Protein AF-A0A9D4QXR7-F1 (afdb_monomer_lite)

Sequence (134 aa):
MQTPITNCSPYTADPTLRNIVNGIVAGSDVNVHAFKEVGNKIISGIIGNSAFAYKFKRKDRAVKPLGNRSAAKIAKDRAIDRALLSQRFLVVSKSGDLSLEEVLSYKLSPHPSSVFEAKTILHKADKPQIIQAI

pLDDT: mean 71.79, std 15.14, range [32.19, 95.25]

Secondary structure (DSSP, 8-state):
-PPP-TT--TTS--SS-B-TTT-PBPPTT--GGGHHHHHHHHHHHHTTS-TTT----GGGS--------------GGG---TTTHHHHHHHHHHHSSS-HHHHHHT---SSPPPSEEETTEEPPP-HHHHHTT-

Foldseek 3Di:
DDDQPPDPDVPPDDPFDADPPPRDTADPLADVVVQVVLVVVLVVVPPPDDPVPDDDDPVSHGDHCPVPPPPVPCPPVHPDDLLCLVVLLVCCCVPHPDHSVRSCSPDPDPDRDDCAPDPPHGDDDPVVVSVVVD

Organism: Dreissena polymorpha (NCBI:txid45954)

Radius of gyration: 23.93 Å; chains: 1; bounding box: 56×36×67 Å

Structure (mmCIF, N/CA/C/O backbone):
data_AF-A0A9D4QXR7-F1
#
_entry.id   AF-A0A9D4QXR7-F1
#
loop_
_atom_site.group_PDB
_atom_site.id
_atom_site.type_symbol
_atom_site.label_atom_id
_atom_site.label_alt_id
_atom_site.label_comp_id
_atom_site.label_asym_id
_atom_site.label_entity_id
_atom_site.label_seq_id
_atom_site.pdbx_PDB_ins_code
_atom_site.Cartn_x
_atom_site.Cartn_y
_atom_site.Cartn_z
_atom_site.occupancy
_atom_site.B_iso_or_equiv
_atom_site.auth_seq_id
_atom_site.auth_comp_id
_atom_site.auth_asym_id
_atom_site.auth_atom_id
_atom_site.pdbx_PDB_model_num
ATOM 1 N N . MET A 1 1 ? 6.756 -12.854 -30.212 1.00 34.72 1 MET A N 1
ATOM 2 C CA . MET A 1 1 ? 5.486 -12.124 -30.405 1.00 34.72 1 MET A CA 1
ATOM 3 C C . MET A 1 1 ? 5.047 -11.570 -29.052 1.00 34.72 1 MET A C 1
ATOM 5 O O . MET A 1 1 ? 4.344 -12.256 -28.324 1.00 34.72 1 MET A O 1
ATOM 9 N N . GLN A 1 2 ? 5.561 -10.405 -28.647 1.00 37.06 2 GLN A N 1
ATOM 10 C CA . GLN A 1 2 ? 5.118 -9.725 -27.423 1.00 37.06 2 GLN A CA 1
ATOM 11 C C . GLN A 1 2 ? 3.963 -8.799 -27.794 1.00 37.06 2 GLN A C 1
ATOM 13 O O . GLN A 1 2 ? 4.088 -7.981 -28.701 1.00 37.06 2 GLN A O 1
ATOM 18 N N . THR A 1 3 ? 2.822 -8.990 -27.142 1.00 32.19 3 THR A N 1
ATOM 19 C CA . THR A 1 3 ? 1.618 -8.190 -27.348 1.00 32.19 3 THR A CA 1
ATOM 20 C C . THR A 1 3 ? 1.886 -6.743 -26.918 1.00 32.19 3 THR A C 1
ATOM 22 O O . THR A 1 3 ? 2.380 -6.531 -25.808 1.00 32.19 3 THR A O 1
ATOM 25 N N . PRO A 1 4 ? 1.576 -5.744 -27.761 1.00 41.09 4 PRO A N 1
ATOM 26 C CA . PRO A 1 4 ? 1.748 -4.342 -27.408 1.00 41.09 4 PRO A CA 1
ATOM 27 C C . PRO A 1 4 ? 0.838 -3.984 -26.226 1.00 41.09 4 PRO A C 1
ATOM 29 O O . PRO A 1 4 ? -0.313 -4.417 -26.155 1.00 41.09 4 PRO A O 1
ATOM 32 N N . ILE A 1 5 ? 1.366 -3.201 -25.284 1.00 46.38 5 ILE A N 1
ATOM 33 C CA . ILE A 1 5 ? 0.669 -2.742 -24.071 1.00 46.38 5 ILE A CA 1
ATOM 34 C C . ILE A 1 5 ? -0.328 -1.639 -24.458 1.00 46.38 5 ILE A C 1
ATOM 36 O O . ILE A 1 5 ? -0.115 -0.457 -24.214 1.00 46.38 5 ILE A O 1
ATOM 40 N N . THR A 1 6 ? -1.416 -2.002 -25.129 1.00 48.66 6 THR A N 1
ATOM 41 C CA . THR A 1 6 ? -2.359 -1.036 -25.714 1.00 48.66 6 THR A CA 1
ATOM 42 C C . THR A 1 6 ? -3.364 -0.448 -24.723 1.00 48.66 6 THR A C 1
ATOM 44 O O . THR A 1 6 ? -4.242 0.290 -25.150 1.00 48.66 6 THR A O 1
ATOM 47 N N . ASN A 1 7 ? -3.278 -0.728 -23.413 1.00 49.53 7 ASN A N 1
ATOM 48 C CA . ASN A 1 7 ? -4.361 -0.326 -22.503 1.00 49.53 7 ASN A CA 1
ATOM 49 C C . ASN A 1 7 ? -3.986 -0.070 -21.030 1.00 49.53 7 ASN A C 1
ATOM 51 O O . ASN A 1 7 ? -4.773 -0.340 -20.127 1.00 49.53 7 ASN A O 1
ATOM 55 N N . CYS A 1 8 ? -2.808 0.487 -20.748 1.00 51.72 8 CYS A N 1
ATOM 56 C CA . CYS A 1 8 ? -2.501 0.984 -19.398 1.00 51.72 8 CYS A CA 1
ATOM 57 C C . CYS A 1 8 ? -2.914 2.456 -19.244 1.00 51.72 8 CYS A C 1
ATOM 59 O O . CYS A 1 8 ? -2.065 3.330 -19.074 1.00 51.72 8 CYS A O 1
ATOM 61 N N . SER A 1 9 ? -4.217 2.753 -19.300 1.00 57.56 9 SER A N 1
ATOM 62 C CA . SER A 1 9 ? -4.696 4.054 -18.814 1.00 57.56 9 SER A CA 1
ATOM 63 C C . SER A 1 9 ? -4.603 4.067 -17.283 1.00 57.56 9 SER A C 1
ATOM 65 O O . SER A 1 9 ? -5.187 3.183 -16.646 1.00 57.56 9 SER A O 1
ATOM 67 N N . PRO A 1 10 ? -3.929 5.061 -16.668 1.00 55.38 10 PRO A N 1
ATOM 68 C CA . PRO A 1 10 ? -3.811 5.172 -15.211 1.00 55.38 10 PRO A CA 1
ATOM 69 C C . PRO A 1 10 ? -5.153 5.464 -14.518 1.00 55.38 10 PRO A C 1
ATOM 71 O O . PRO A 1 10 ? -5.219 5.469 -13.293 1.00 55.38 10 PRO A O 1
ATOM 74 N N . TYR A 1 11 ? -6.212 5.704 -15.297 1.00 56.44 11 TYR A N 1
ATOM 75 C CA . TYR A 1 11 ? -7.572 5.969 -14.832 1.00 56.44 11 TYR A CA 1
ATOM 76 C C . TYR A 1 11 ? -8.513 4.774 -15.014 1.00 56.44 11 TYR A C 1
ATOM 78 O O . TYR A 1 11 ? -9.699 4.872 -14.702 1.00 56.44 11 TYR A O 1
ATOM 86 N N . THR A 1 12 ? -8.012 3.648 -15.527 1.00 68.12 12 THR A N 1
ATOM 87 C CA . THR A 1 12 ? -8.800 2.415 -15.589 1.00 68.12 12 THR A CA 1
ATOM 88 C C . THR A 1 12 ? -9.023 1.916 -14.169 1.00 68.12 12 THR A C 1
ATOM 90 O O . THR A 1 12 ? -8.067 1.775 -13.407 1.00 68.12 12 THR A O 1
ATOM 93 N N . ALA A 1 13 ? -10.280 1.664 -13.806 1.00 67.06 13 ALA A N 1
ATOM 94 C CA . ALA A 1 13 ? -10.616 1.144 -12.489 1.00 67.06 13 ALA A CA 1
ATOM 95 C C . ALA A 1 13 ? -10.017 -0.263 -12.315 1.00 67.06 13 ALA A C 1
ATOM 97 O O . ALA A 1 13 ? -10.478 -1.225 -12.926 1.00 67.06 13 ALA A O 1
ATOM 98 N N . ASP A 1 14 ? -8.978 -0.369 -11.489 1.00 73.69 14 ASP A N 1
ATOM 99 C CA . ASP A 1 14 ? -8.404 -1.636 -11.035 1.00 73.69 14 ASP A CA 1
ATOM 100 C C . ASP A 1 14 ? -9.102 -2.015 -9.712 1.00 73.69 14 ASP A C 1
ATOM 102 O O . ASP A 1 14 ? -9.076 -1.218 -8.768 1.00 73.69 14 ASP A O 1
ATOM 106 N N . PRO A 1 15 ? -9.756 -3.189 -9.610 1.00 79.69 15 PRO A N 1
ATOM 107 C CA . PRO A 1 15 ? -10.388 -3.626 -8.365 1.00 79.69 15 PRO A CA 1
ATOM 108 C C . PRO A 1 15 ? -9.363 -3.951 -7.265 1.00 79.69 15 PRO A C 1
ATOM 110 O O . PRO A 1 15 ? -9.738 -4.156 -6.110 1.00 79.69 15 PRO A O 1
ATOM 113 N N . THR A 1 16 ? -8.073 -4.028 -7.600 1.00 81.25 16 THR A N 1
ATOM 114 C CA . THR A 1 16 ? -7.010 -4.347 -6.651 1.00 81.25 16 THR A CA 1
ATOM 115 C C . THR A 1 16 ? -6.476 -3.103 -5.940 1.00 81.25 16 THR A C 1
ATOM 117 O O . THR A 1 16 ? -6.277 -2.037 -6.522 1.00 81.25 16 THR A O 1
ATOM 120 N N . LEU A 1 17 ? -6.192 -3.237 -4.641 1.00 82.69 17 LEU A N 1
ATOM 121 C CA . LEU A 1 17 ? -5.557 -2.169 -3.875 1.00 82.69 17 LEU A CA 1
ATOM 122 C C . LEU A 1 17 ? -4.056 -2.152 -4.189 1.00 82.69 17 LEU A C 1
ATOM 124 O O . LEU A 1 17 ? -3.326 -3.051 -3.777 1.00 82.69 17 LEU A O 1
ATOM 128 N N . ARG A 1 18 ? -3.579 -1.123 -4.893 1.00 78.25 18 ARG A N 1
ATOM 129 C CA . ARG A 1 18 ? -2.179 -1.008 -5.328 1.00 78.25 18 ARG A CA 1
ATOM 130 C C . ARG A 1 18 ? -1.471 0.179 -4.684 1.00 78.25 18 ARG A C 1
ATOM 132 O O . ARG A 1 18 ? -2.039 1.254 -4.510 1.00 78.25 18 ARG A O 1
ATOM 139 N N . ASN A 1 19 ? -0.199 0.001 -4.347 1.00 75.25 19 ASN A N 1
ATOM 140 C CA . ASN A 1 19 ? 0.648 1.096 -3.894 1.00 75.25 19 ASN A CA 1
ATOM 141 C C . ASN A 1 19 ? 1.073 1.973 -5.087 1.00 75.25 19 ASN A C 1
ATOM 143 O O . ASN A 1 19 ? 1.684 1.491 -6.036 1.00 75.25 19 ASN A O 1
ATOM 147 N N . ILE A 1 20 ? 0.776 3.272 -5.007 1.00 73.62 20 ILE A N 1
ATOM 148 C CA . ILE A 1 20 ? 1.032 4.257 -6.073 1.00 73.62 20 ILE A CA 1
ATOM 149 C C . ILE A 1 20 ? 2.535 4.457 -6.343 1.00 73.62 20 ILE A C 1
ATOM 151 O O . ILE A 1 20 ? 2.930 4.756 -7.463 1.00 73.62 20 ILE A O 1
ATOM 155 N N . VAL A 1 21 ? 3.389 4.277 -5.333 1.00 69.56 21 VAL A N 1
ATOM 156 C CA . VAL A 1 21 ? 4.833 4.549 -5.424 1.00 69.56 21 VAL A CA 1
ATOM 157 C C . VAL A 1 21 ? 5.595 3.404 -6.091 1.00 69.56 21 VAL A C 1
ATOM 159 O O . VAL A 1 21 ? 6.517 3.654 -6.860 1.00 69.56 21 VAL A O 1
ATOM 162 N N . ASN A 1 22 ? 5.252 2.150 -5.786 1.00 69.12 22 ASN A N 1
ATOM 163 C CA . ASN A 1 22 ? 5.998 0.981 -6.272 1.00 69.12 22 ASN A CA 1
ATOM 164 C C . ASN A 1 22 ? 5.176 0.028 -7.156 1.00 69.12 22 ASN A C 1
ATOM 166 O O . ASN A 1 22 ? 5.721 -0.959 -7.641 1.00 69.12 22 ASN A O 1
ATOM 170 N N . GLY A 1 23 ? 3.883 0.290 -7.357 1.00 71.31 23 GLY A N 1
ATOM 171 C CA . GLY A 1 23 ? 3.001 -0.529 -8.187 1.00 71.31 23 GLY A CA 1
ATOM 172 C C . GLY A 1 23 ? 2.666 -1.907 -7.607 1.00 71.31 23 GLY A C 1
ATOM 173 O O . GLY A 1 23 ? 2.011 -2.696 -8.293 1.00 71.31 23 GLY A O 1
ATOM 174 N N . ILE A 1 24 ? 3.085 -2.214 -6.373 1.00 75.06 24 ILE A N 1
ATOM 175 C CA . ILE A 1 24 ? 2.838 -3.511 -5.732 1.00 75.06 24 ILE A CA 1
ATOM 176 C C . ILE A 1 24 ? 1.367 -3.607 -5.322 1.00 75.06 24 ILE A C 1
ATOM 178 O O . ILE A 1 24 ? 0.834 -2.709 -4.662 1.00 75.06 24 ILE A O 1
ATOM 182 N N . VAL A 1 25 ? 0.730 -4.712 -5.707 1.00 81.69 25 VAL A N 1
ATOM 183 C CA . VAL A 1 25 ? -0.633 -5.063 -5.298 1.00 81.69 25 VAL A CA 1
ATOM 184 C C . VAL A 1 25 ? -0.613 -5.553 -3.850 1.00 81.69 25 VAL A C 1
ATOM 186 O O . VAL A 1 25 ? 0.260 -6.326 -3.453 1.00 81.69 25 VAL A O 1
ATOM 189 N N . ALA A 1 26 ? -1.545 -5.060 -3.042 1.00 82.81 26 ALA A N 1
ATOM 190 C CA . ALA A 1 26 ? -1.671 -5.415 -1.640 1.00 82.81 26 ALA A CA 1
ATOM 191 C C . ALA A 1 26 ? -2.095 -6.882 -1.462 1.00 82.81 26 ALA A C 1
ATOM 193 O O . ALA A 1 26 ? -2.820 -7.438 -2.286 1.00 82.81 26 ALA A O 1
ATOM 194 N N . GLY A 1 27 ? -1.646 -7.495 -0.363 1.00 82.31 27 GLY A N 1
ATOM 195 C CA . GLY A 1 27 ? -2.087 -8.831 0.036 1.00 82.31 27 GLY A CA 1
ATOM 196 C C . GLY A 1 27 ? -3.569 -8.860 0.412 1.00 82.31 27 GLY A C 1
ATOM 197 O O . GLY A 1 27 ? -4.170 -7.828 0.717 1.00 82.31 27 GLY A O 1
ATOM 198 N N . SER A 1 28 ? -4.158 -10.057 0.419 1.00 85.00 28 SER A N 1
ATOM 199 C CA . SER A 1 28 ? -5.571 -10.270 0.767 1.00 85.00 28 SER A CA 1
ATOM 200 C C . SER A 1 28 ? -5.914 -9.904 2.217 1.00 85.00 28 SER A C 1
ATOM 202 O O . SER A 1 28 ? -7.080 -9.732 2.551 1.00 85.00 28 SER A O 1
ATOM 204 N N . ASP A 1 29 ? -4.912 -9.796 3.087 1.00 85.62 29 ASP A N 1
ATOM 205 C CA . ASP A 1 29 ? -5.032 -9.382 4.485 1.00 85.62 29 ASP A CA 1
ATOM 206 C C . ASP A 1 29 ? -5.161 -7.858 4.660 1.00 85.62 29 ASP A C 1
ATOM 208 O O . ASP A 1 29 ? -5.529 -7.382 5.736 1.00 85.62 29 ASP A O 1
ATOM 212 N N . VAL A 1 30 ? -4.881 -7.077 3.612 1.00 87.25 30 VAL A N 1
ATOM 213 C CA . VAL A 1 30 ? -4.877 -5.613 3.661 1.00 87.25 30 VAL A CA 1
ATOM 214 C C . VAL A 1 30 ? -6.290 -5.052 3.497 1.00 87.25 30 VAL A C 1
ATOM 216 O O . VAL A 1 30 ? -6.901 -5.137 2.435 1.00 87.25 30 VAL A O 1
ATOM 219 N N . ASN A 1 31 ? -6.782 -4.363 4.527 1.00 89.50 31 ASN A N 1
ATOM 220 C CA . ASN A 1 31 ? -8.154 -3.843 4.582 1.00 89.50 31 ASN A CA 1
ATOM 221 C C . ASN A 1 31 ? -8.244 -2.328 4.847 1.00 89.50 31 ASN A C 1
ATOM 223 O O . ASN A 1 31 ? -9.252 -1.835 5.348 1.00 89.50 31 ASN A O 1
ATOM 227 N N . VAL A 1 32 ? -7.205 -1.554 4.511 1.00 86.94 32 VAL A N 1
ATOM 228 C CA . VAL A 1 32 ? -7.191 -0.092 4.759 1.00 86.94 32 VAL A CA 1
ATOM 229 C C . VAL A 1 32 ? -8.289 0.652 4.014 1.00 86.94 32 VAL A C 1
ATOM 231 O O . VAL A 1 32 ? -8.780 1.658 4.511 1.00 86.94 32 VAL A O 1
ATOM 234 N N . HIS A 1 33 ? -8.688 0.170 2.838 1.00 86.88 33 HIS A N 1
ATOM 235 C CA . HIS A 1 33 ? -9.786 0.764 2.075 1.00 86.88 33 HIS A CA 1
ATOM 236 C C . HIS A 1 33 ? -11.105 0.760 2.876 1.00 86.88 33 HIS A C 1
ATOM 238 O O . HIS A 1 33 ? -11.893 1.691 2.759 1.00 86.88 33 HIS A O 1
ATOM 244 N N . ALA A 1 34 ? -11.288 -0.217 3.772 1.00 89.88 34 ALA A N 1
ATOM 245 C CA . ALA A 1 34 ? -12.433 -0.351 4.670 1.00 89.88 34 ALA A CA 1
ATOM 246 C C . ALA A 1 34 ? -12.189 0.273 6.065 1.00 89.88 34 ALA A C 1
ATOM 248 O O . ALA A 1 34 ? -12.788 -0.144 7.059 1.00 89.88 34 ALA A O 1
ATOM 249 N N . PHE A 1 35 ? -11.311 1.283 6.188 1.00 90.56 35 PHE A N 1
ATOM 250 C CA . PHE A 1 35 ? -10.934 1.868 7.488 1.00 90.56 35 PHE A CA 1
ATOM 251 C C . PHE A 1 35 ? -12.131 2.353 8.320 1.00 90.56 35 PHE A C 1
ATOM 253 O O . PHE A 1 35 ? -12.090 2.270 9.548 1.00 90.56 35 PHE A O 1
ATOM 260 N N . LYS A 1 36 ? -13.188 2.852 7.667 1.00 94.00 36 LYS A N 1
ATOM 261 C CA . LYS A 1 36 ? -14.406 3.331 8.332 1.00 94.00 36 LYS A CA 1
ATOM 262 C C . LYS A 1 36 ? -15.150 2.185 9.014 1.00 94.00 36 LYS A C 1
ATOM 264 O O . LYS A 1 36 ? -15.522 2.310 10.173 1.00 94.00 36 LYS A O 1
ATOM 269 N N . GLU A 1 37 ? -15.322 1.063 8.322 1.00 94.94 37 GLU A N 1
ATOM 270 C CA . GLU A 1 37 ? -15.996 -0.125 8.857 1.00 94.94 37 GLU A CA 1
ATOM 271 C C . GLU A 1 37 ? -15.210 -0.726 10.022 1.00 94.94 37 GLU A C 1
ATOM 273 O O . GLU A 1 37 ? -15.772 -1.014 11.080 1.00 94.94 37 GLU A O 1
ATOM 278 N N . VAL A 1 38 ? -13.886 -0.827 9.866 1.00 93.88 38 VAL A N 1
ATOM 279 C CA . VAL A 1 38 ? -12.992 -1.288 10.935 1.00 93.88 38 VAL A CA 1
ATOM 280 C C . VAL A 1 38 ? -13.064 -0.353 12.145 1.00 93.88 38 VAL A C 1
ATOM 282 O O . VAL A 1 38 ? -13.195 -0.817 13.276 1.00 93.88 38 VAL A O 1
ATOM 285 N N . GLY A 1 39 ? -13.035 0.964 11.927 1.00 92.62 39 GLY A N 1
ATOM 286 C CA . GLY A 1 39 ? -13.166 1.966 12.987 1.00 92.62 39 GLY A CA 1
ATOM 287 C C . GLY A 1 39 ? -14.506 1.883 13.715 1.00 92.62 39 GLY A C 1
ATOM 288 O O . GLY A 1 39 ? -14.537 1.873 14.944 1.00 92.62 39 GLY A O 1
ATOM 289 N N . ASN A 1 40 ? -15.603 1.734 12.975 1.00 95.25 40 ASN A N 1
ATOM 290 C CA . ASN A 1 40 ? -16.935 1.571 13.553 1.00 95.25 40 ASN A CA 1
ATOM 291 C C . ASN A 1 40 ? -17.023 0.314 14.425 1.00 95.25 40 ASN A C 1
ATOM 293 O O . ASN A 1 40 ? -17.583 0.379 15.514 1.00 95.25 40 ASN A O 1
ATOM 297 N N . LYS A 1 41 ? -16.410 -0.798 13.999 1.00 93.25 41 LYS A N 1
ATOM 298 C CA . LYS A 1 41 ? -16.350 -2.042 14.782 1.00 93.25 41 LYS A CA 1
ATOM 299 C C . LYS A 1 41 ? -15.586 -1.871 16.100 1.00 93.25 41 LYS A C 1
ATOM 301 O O . LYS A 1 41 ? -15.990 -2.406 17.133 1.00 93.25 41 LYS A O 1
ATOM 306 N N . ILE A 1 42 ? -14.495 -1.104 16.076 1.00 91.94 42 ILE A N 1
ATOM 307 C CA . ILE A 1 42 ? -13.737 -0.737 17.280 1.00 91.94 42 ILE A CA 1
ATOM 308 C C . ILE A 1 42 ? -14.622 0.106 18.204 1.00 91.94 42 ILE A C 1
ATOM 310 O O . ILE A 1 42 ? -14.743 -0.214 19.382 1.00 91.94 42 ILE A O 1
ATOM 314 N N . ILE A 1 43 ? -15.272 1.147 17.674 1.00 92.25 43 ILE A N 1
ATOM 315 C CA . ILE A 1 43 ? -16.131 2.047 18.458 1.00 92.25 43 ILE A CA 1
ATOM 316 C C . ILE A 1 43 ? -17.311 1.284 19.065 1.00 92.25 43 ILE A C 1
ATOM 318 O O . ILE A 1 43 ? -17.581 1.445 20.251 1.00 92.25 43 ILE A O 1
ATOM 322 N N . SER A 1 44 ? -17.963 0.393 18.316 1.00 91.38 44 SER A N 1
ATOM 323 C CA . SER A 1 44 ? -19.061 -0.424 18.846 1.00 91.38 44 SER A CA 1
ATOM 324 C C . SER A 1 44 ? -18.633 -1.318 20.009 1.00 91.38 44 SER A C 1
ATOM 326 O O . SER A 1 44 ? -19.427 -1.556 20.907 1.00 91.38 44 SER A O 1
ATOM 328 N N . GLY A 1 45 ? -17.375 -1.776 20.031 1.00 88.06 45 GLY A N 1
ATOM 329 C CA . GLY A 1 45 ? -16.828 -2.541 21.156 1.00 88.06 45 GLY A CA 1
ATOM 330 C C . GLY A 1 45 ? -16.501 -1.690 22.389 1.00 88.06 45 GLY A C 1
ATOM 331 O O . GLY A 1 45 ? -16.320 -2.235 23.477 1.00 88.06 45 GLY A O 1
ATOM 332 N N . ILE A 1 46 ? -16.420 -0.366 22.235 1.00 90.12 46 ILE A N 1
ATOM 333 C CA . ILE A 1 46 ? -16.230 0.582 23.340 1.00 90.12 46 ILE A CA 1
ATOM 334 C C . ILE A 1 46 ? -17.580 0.949 23.970 1.00 90.12 46 ILE A C 1
ATOM 336 O O . ILE A 1 46 ? -17.655 1.132 25.183 1.00 90.12 46 ILE A O 1
ATOM 340 N N . ILE A 1 47 ? -18.647 1.038 23.170 1.00 90.38 47 ILE A N 1
ATOM 341 C CA . ILE A 1 47 ? -19.987 1.388 23.656 1.00 90.38 47 ILE A CA 1
ATOM 342 C C . ILE A 1 47 ? -20.438 0.371 24.718 1.00 90.38 47 ILE A C 1
ATOM 344 O O . ILE A 1 47 ? -20.410 -0.835 24.493 1.00 90.38 47 ILE A O 1
ATOM 348 N N . GLY A 1 48 ? -20.848 0.870 25.887 1.00 86.25 48 GLY A N 1
ATOM 349 C CA . GLY A 1 48 ? -21.292 0.046 27.018 1.00 86.25 48 GLY A CA 1
ATOM 350 C C . GLY A 1 48 ? -20.170 -0.476 27.923 1.00 86.25 48 GLY A C 1
ATOM 351 O O . GLY A 1 48 ? -20.463 -1.033 28.977 1.00 86.25 48 GLY A O 1
ATOM 352 N N . ASN A 1 49 ? -18.899 -0.253 27.571 1.00 85.44 49 ASN A N 1
ATOM 353 C CA . ASN A 1 49 ? -17.746 -0.615 28.393 1.00 85.44 49 ASN A CA 1
ATOM 354 C C . ASN A 1 49 ? -1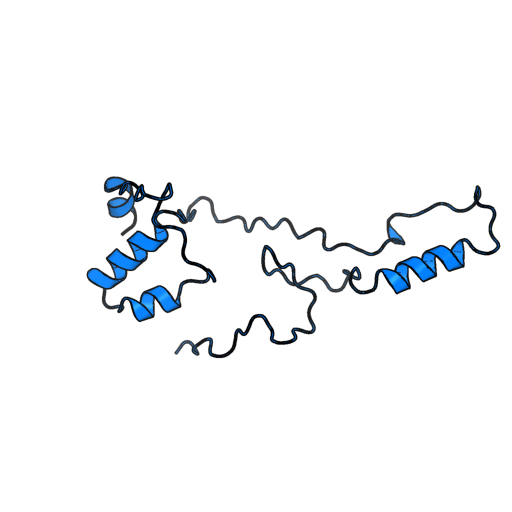7.126 0.619 29.066 1.00 85.44 49 ASN A C 1
ATOM 356 O O . ASN A 1 49 ? -17.130 1.721 28.520 1.00 85.44 49 ASN A O 1
ATOM 360 N N . SER A 1 50 ? -16.539 0.434 30.253 1.00 85.88 50 SER A N 1
ATOM 361 C CA . SER A 1 50 ? -15.758 1.494 30.903 1.00 85.88 50 SER A CA 1
ATOM 362 C C . SER A 1 50 ? -14.542 1.865 30.049 1.00 85.88 50 SER A C 1
ATOM 364 O O . SER A 1 50 ? -13.813 0.985 29.580 1.00 85.88 50 SER A O 1
ATOM 366 N N . ALA A 1 51 ? -14.276 3.167 29.905 1.00 79.12 51 ALA A N 1
ATOM 367 C CA . ALA A 1 51 ? -13.132 3.683 29.149 1.00 79.12 51 ALA A CA 1
ATOM 368 C C . ALA A 1 51 ? -11.783 3.132 29.652 1.00 79.12 51 ALA A C 1
ATOM 370 O O . ALA A 1 51 ? -10.844 2.987 28.874 1.00 79.12 51 ALA A O 1
ATOM 371 N N . PHE A 1 52 ? -11.700 2.768 30.935 1.00 83.88 52 PHE A N 1
ATOM 372 C CA . PHE A 1 52 ? -10.503 2.188 31.550 1.00 83.88 52 PHE A CA 1
ATOM 373 C C . PHE A 1 52 ? -10.374 0.672 31.338 1.00 83.88 52 PHE A C 1
ATOM 375 O O . PHE A 1 52 ? -9.286 0.115 31.483 1.00 83.88 52 PHE A O 1
ATOM 382 N N . ALA A 1 53 ? -11.471 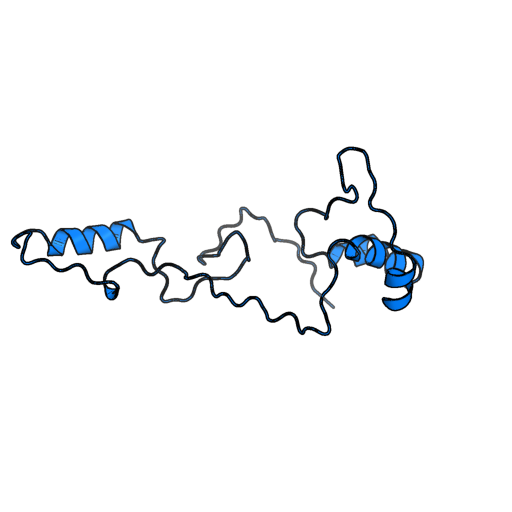-0.009 30.993 1.00 85.00 53 ALA A N 1
ATOM 383 C CA . ALA A 1 53 ? -11.487 -1.450 30.750 1.00 85.00 53 ALA A CA 1
ATOM 384 C C . ALA A 1 53 ? -11.115 -1.798 29.301 1.00 85.00 53 ALA A C 1
ATOM 386 O O . ALA A 1 53 ? -10.560 -2.868 29.032 1.00 85.00 53 ALA A O 1
ATOM 387 N N . TYR A 1 54 ? -11.401 -0.898 28.357 1.00 85.19 54 TYR A N 1
ATOM 388 C CA . TYR A 1 54 ? -11.138 -1.144 26.947 1.00 85.19 54 TYR A CA 1
ATOM 389 C C . TYR A 1 54 ? -9.642 -1.042 26.620 1.00 85.19 54 TYR A C 1
ATOM 391 O O . TYR A 1 54 ? -9.025 0.018 26.719 1.00 85.19 54 TYR A O 1
ATOM 399 N N . LYS A 1 55 ? -9.049 -2.154 26.171 1.00 88.12 55 LYS A N 1
ATOM 400 C CA . LYS A 1 55 ? -7.657 -2.202 25.704 1.00 88.12 55 LYS A CA 1
ATOM 401 C C . LYS A 1 55 ? -7.601 -2.331 24.193 1.00 88.12 55 LYS A C 1
ATOM 403 O O . LYS A 1 55 ? -7.988 -3.352 23.628 1.00 88.12 55 LYS A O 1
ATOM 408 N N . PHE A 1 56 ? -7.031 -1.320 23.553 1.00 86.94 56 PHE A N 1
ATOM 409 C CA . PHE A 1 56 ? -6.815 -1.311 22.115 1.00 86.94 56 PHE A CA 1
ATOM 410 C C . PHE A 1 56 ? -5.755 -2.344 21.706 1.00 86.94 56 PHE A C 1
ATOM 412 O O . PHE A 1 56 ? -4.626 -2.314 22.203 1.00 86.94 56 PHE A O 1
ATOM 419 N N . LYS A 1 57 ? -6.084 -3.251 20.778 1.00 89.44 57 LYS A N 1
ATOM 420 C CA . LYS A 1 57 ? -5.145 -4.271 20.284 1.00 89.44 57 LYS A CA 1
ATOM 421 C C . LYS A 1 57 ? -4.731 -3.957 18.854 1.00 89.44 57 LYS A C 1
ATOM 423 O O . LYS A 1 57 ? -5.543 -3.582 18.016 1.00 89.44 57 LYS A O 1
ATOM 428 N N . ARG A 1 58 ? -3.450 -4.173 18.539 1.00 87.56 58 ARG A N 1
ATOM 429 C CA . ARG A 1 58 ? -2.923 -3.954 17.179 1.00 87.56 58 ARG A CA 1
ATOM 430 C C . ARG A 1 58 ? -3.622 -4.811 16.123 1.00 87.56 58 ARG A C 1
ATOM 432 O O . ARG A 1 58 ? -3.811 -4.322 15.019 1.00 87.56 58 ARG A O 1
ATOM 439 N N . LYS A 1 59 ? -4.024 -6.034 16.479 1.00 87.50 59 LYS A N 1
ATOM 440 C CA . LYS A 1 59 ? -4.730 -6.966 15.587 1.00 87.50 59 LYS A CA 1
ATOM 441 C C . LYS A 1 59 ? -6.123 -6.489 15.156 1.00 87.50 59 LYS A C 1
ATOM 443 O O . LYS A 1 59 ? -6.618 -6.947 14.140 1.00 87.50 59 LYS A O 1
ATOM 448 N N . ASP A 1 60 ? -6.735 -5.587 15.927 1.00 88.94 60 ASP A N 1
ATOM 449 C CA . ASP A 1 60 ? -8.084 -5.079 15.655 1.00 88.94 60 ASP A CA 1
ATOM 450 C C . ASP A 1 60 ? -8.044 -3.814 14.773 1.00 88.94 60 ASP A C 1
ATOM 452 O O . ASP A 1 60 ? -9.077 -3.330 14.320 1.00 88.94 60 ASP A O 1
ATOM 456 N N . ARG A 1 61 ? -6.848 -3.261 14.512 1.00 89.69 61 ARG A N 1
ATOM 457 C CA . ARG A 1 61 ? -6.658 -2.120 13.609 1.00 89.69 61 ARG A CA 1
ATOM 458 C C . ARG A 1 61 ? -6.715 -2.574 12.159 1.00 89.69 61 ARG A C 1
ATOM 460 O O . ARG A 1 61 ? -6.316 -3.688 11.839 1.00 89.69 61 ARG A O 1
ATOM 467 N N . ALA A 1 62 ? -7.080 -1.646 11.275 1.00 89.25 62 ALA A N 1
ATOM 468 C CA . ALA A 1 62 ? -6.932 -1.858 9.844 1.00 89.25 62 ALA A CA 1
ATOM 469 C C . ALA A 1 62 ? -5.470 -2.203 9.512 1.00 89.25 62 ALA A C 1
ATOM 471 O O . ALA A 1 62 ? -4.537 -1.480 9.892 1.00 89.25 62 ALA A O 1
ATOM 472 N N . VAL A 1 63 ? -5.293 -3.320 8.816 1.00 86.12 63 VAL A N 1
ATOM 473 C CA . VAL A 1 63 ? -4.015 -3.827 8.341 1.00 86.12 63 VAL A CA 1
ATOM 474 C C . VAL A 1 63 ? -3.579 -2.921 7.210 1.00 86.12 63 VAL A C 1
ATOM 476 O O . VAL A 1 63 ? -4.159 -2.915 6.125 1.00 86.12 63 VAL A O 1
ATOM 479 N N . LYS A 1 64 ? -2.566 -2.105 7.491 1.00 74.50 64 LYS A N 1
ATOM 480 C CA . LYS A 1 64 ? -1.904 -1.324 6.454 1.00 74.50 64 LYS A CA 1
ATOM 481 C C . LYS A 1 64 ? -1.116 -2.267 5.560 1.00 74.50 64 LYS A C 1
ATOM 483 O O . LYS A 1 64 ? -0.514 -3.192 6.103 1.00 74.50 64 LYS A O 1
ATOM 488 N N . PRO A 1 65 ? -1.032 -2.008 4.241 1.00 66.38 65 PRO A N 1
ATOM 489 C CA . PRO A 1 65 ? 0.047 -2.585 3.478 1.00 66.38 65 PRO A CA 1
ATOM 490 C C . PRO A 1 65 ? 1.306 -1.993 4.104 1.00 66.38 65 PRO A C 1
ATOM 492 O O . PRO A 1 65 ? 1.659 -0.834 3.868 1.00 66.38 65 PRO A O 1
ATOM 495 N N . LEU A 1 66 ? 1.945 -2.754 4.991 1.00 58.12 66 LEU A N 1
ATOM 496 C CA . LEU A 1 66 ? 3.325 -2.518 5.351 1.00 58.12 66 LEU A CA 1
ATOM 497 C C . LEU A 1 66 ? 4.032 -2.835 4.050 1.00 58.12 66 LEU A C 1
ATOM 499 O O . LEU A 1 66 ? 4.255 -4.007 3.768 1.00 58.12 66 LEU A O 1
ATOM 503 N N . GLY A 1 67 ? 4.156 -1.811 3.190 1.00 54.16 67 GLY A N 1
ATOM 504 C CA . GLY A 1 67 ? 4.563 -1.975 1.805 1.00 54.16 67 GLY A CA 1
ATOM 505 C C . GLY A 1 67 ? 5.723 -2.926 1.840 1.00 54.16 67 GLY A C 1
ATOM 506 O O . GLY A 1 67 ? 6.690 -2.605 2.535 1.00 54.16 67 GLY A O 1
ATOM 507 N N . ASN A 1 68 ? 5.536 -4.122 1.262 1.00 46.94 68 ASN A N 1
ATOM 508 C CA . ASN A 1 68 ? 6.544 -5.157 1.322 1.00 46.94 68 ASN A CA 1
ATOM 509 C C . ASN A 1 68 ? 7.804 -4.432 0.890 1.00 46.94 68 ASN A C 1
ATOM 511 O O . ASN A 1 68 ? 7.952 -4.061 -0.275 1.00 46.94 68 ASN A O 1
ATOM 515 N N . ARG A 1 69 ? 8.706 -4.172 1.840 1.00 46.69 69 ARG A N 1
ATOM 516 C CA . ARG A 1 69 ? 10.059 -3.759 1.529 1.00 46.69 69 ARG A CA 1
ATOM 517 C C . ARG A 1 69 ? 10.750 -5.018 1.008 1.00 46.69 69 ARG A C 1
ATOM 519 O O . ARG A 1 69 ? 11.883 -5.295 1.364 1.00 46.69 69 ARG A O 1
ATOM 526 N N . SER A 1 70 ? 10.133 -5.730 0.063 1.00 47.03 70 SER A N 1
ATOM 527 C CA . SER A 1 70 ? 10.864 -6.043 -1.136 1.00 47.03 70 SER A CA 1
ATOM 528 C C . SER A 1 70 ? 11.231 -4.688 -1.749 1.00 47.03 70 SER A C 1
ATOM 530 O O . SER A 1 70 ? 10.669 -4.235 -2.742 1.00 47.03 70 SER A O 1
ATOM 532 N N . ALA A 1 71 ? 12.262 -4.056 -1.177 1.0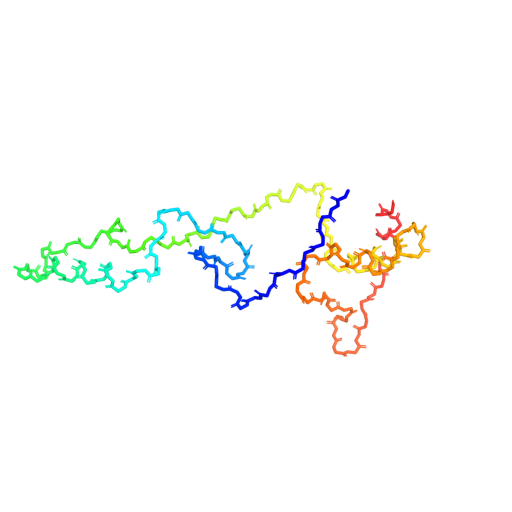0 46.84 71 ALA A N 1
ATOM 533 C CA . ALA A 1 71 ? 13.385 -3.749 -2.026 1.00 46.84 71 ALA A CA 1
ATOM 534 C C . ALA A 1 71 ? 13.588 -5.052 -2.788 1.00 46.84 71 ALA A C 1
ATOM 536 O O . ALA A 1 71 ? 14.054 -6.035 -2.206 1.00 46.84 71 ALA A O 1
ATOM 537 N N . ALA A 1 72 ? 13.044 -5.129 -4.008 1.00 43.81 72 ALA A N 1
ATOM 538 C CA . ALA A 1 72 ? 13.467 -6.157 -4.927 1.00 43.81 72 ALA A CA 1
ATOM 539 C C . ALA A 1 72 ? 14.980 -6.111 -4.778 1.00 43.81 72 ALA A C 1
ATOM 541 O O . ALA A 1 72 ? 15.566 -5.032 -4.920 1.00 43.81 72 ALA A O 1
ATOM 542 N N . LYS A 1 73 ? 15.580 -7.197 -4.277 1.00 43.81 73 LYS A N 1
ATOM 543 C CA . LYS A 1 73 ? 17.029 -7.280 -4.222 1.00 43.81 73 LYS A CA 1
ATOM 544 C C . LYS A 1 73 ? 17.407 -7.274 -5.690 1.00 43.81 73 LYS A C 1
ATOM 546 O O . LYS A 1 73 ? 17.403 -8.320 -6.327 1.00 43.81 73 LYS A O 1
ATOM 551 N N . ILE A 1 74 ? 17.592 -6.077 -6.242 1.00 49.62 74 ILE A N 1
ATOM 552 C CA . ILE A 1 74 ? 18.244 -5.885 -7.516 1.00 49.62 74 ILE A CA 1
ATOM 553 C C . ILE A 1 74 ? 19.565 -6.575 -7.257 1.00 49.62 74 ILE A C 1
ATOM 555 O O . ILE A 1 74 ? 20.292 -6.195 -6.331 1.00 49.62 74 ILE A O 1
ATOM 559 N N . ALA A 1 75 ? 19.754 -7.704 -7.933 1.00 48.56 75 ALA A N 1
ATOM 560 C CA . ALA A 1 75 ? 20.960 -8.492 -7.820 1.00 48.56 75 ALA A CA 1
ATOM 561 C C . ALA A 1 75 ? 22.130 -7.494 -7.905 1.00 48.56 75 ALA A C 1
ATOM 563 O O . ALA A 1 75 ? 22.084 -6.582 -8.738 1.00 48.56 75 ALA A O 1
ATOM 564 N N . LYS A 1 76 ? 23.085 -7.533 -6.961 1.00 54.34 76 LYS A N 1
ATOM 565 C CA . LYS A 1 76 ? 24.137 -6.493 -6.855 1.00 54.34 76 LYS A CA 1
ATOM 566 C C . LYS A 1 76 ? 24.902 -6.318 -8.177 1.00 54.34 76 LYS A C 1
ATOM 568 O O . LYS A 1 76 ? 25.429 -5.251 -8.459 1.00 54.34 76 LYS A O 1
ATOM 573 N N . ASP A 1 77 ? 24.900 -7.375 -8.972 1.00 54.19 77 ASP A N 1
ATOM 574 C CA . ASP A 1 77 ? 25.420 -7.567 -10.317 1.00 54.19 77 ASP A CA 1
ATOM 575 C C . ASP A 1 77 ? 24.612 -6.888 -11.444 1.00 54.19 77 ASP A C 1
ATOM 577 O O . ASP A 1 77 ? 25.088 -6.829 -12.573 1.00 54.19 77 ASP A O 1
ATOM 581 N N . ARG A 1 78 ? 23.417 -6.340 -11.182 1.00 53.53 78 ARG A N 1
ATOM 582 C CA . ARG A 1 78 ? 22.558 -5.680 -12.189 1.00 53.53 78 ARG A CA 1
ATOM 583 C C . ARG A 1 78 ? 21.944 -4.370 -11.697 1.00 53.53 78 ARG A C 1
ATOM 585 O O . ARG A 1 78 ? 20.780 -4.074 -11.975 1.00 53.53 78 ARG A O 1
ATOM 592 N N . ALA A 1 79 ? 22.708 -3.568 -10.961 1.00 55.50 79 ALA A N 1
ATOM 593 C CA . ALA A 1 79 ? 22.319 -2.189 -10.691 1.00 55.50 79 ALA A CA 1
ATOM 594 C C . ALA A 1 79 ? 22.351 -1.391 -12.007 1.00 55.50 79 ALA A C 1
ATOM 596 O O . ALA A 1 79 ? 23.405 -0.970 -12.477 1.00 55.50 79 ALA A O 1
ATOM 597 N N . ILE A 1 80 ? 21.190 -1.227 -12.641 1.00 60.78 80 ILE A N 1
ATOM 598 C CA . ILE A 1 80 ? 21.056 -0.362 -13.812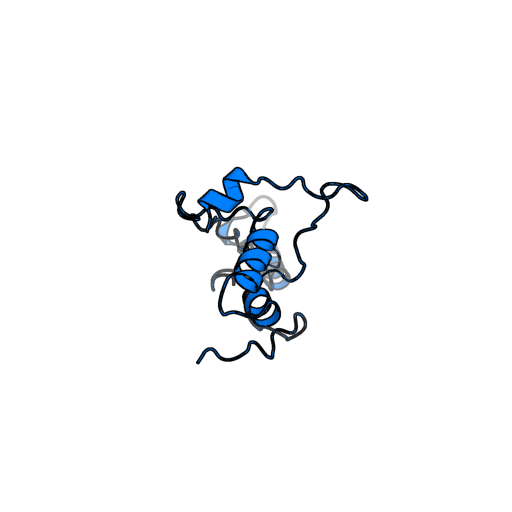 1.00 60.78 80 ILE A CA 1
ATOM 599 C C . ILE A 1 80 ? 21.086 1.078 -13.313 1.00 60.78 80 ILE A C 1
ATOM 601 O O . ILE A 1 80 ? 20.154 1.522 -12.638 1.00 60.78 80 ILE A O 1
ATOM 605 N N . ASP A 1 81 ? 22.146 1.806 -13.657 1.00 66.00 81 ASP A N 1
ATOM 606 C CA . ASP A 1 81 ? 22.191 3.240 -13.423 1.00 66.00 81 ASP A CA 1
ATOM 607 C C . ASP A 1 81 ? 21.089 3.925 -14.244 1.00 66.00 81 ASP A C 1
ATOM 609 O O . ASP A 1 81 ? 21.086 3.925 -15.480 1.00 66.00 81 ASP A O 1
ATOM 613 N N . ARG A 1 82 ? 20.122 4.505 -13.529 1.00 62.12 82 ARG A N 1
ATOM 614 C CA . ARG A 1 82 ? 18.988 5.222 -14.114 1.00 62.12 82 ARG A CA 1
ATOM 615 C C . ARG A 1 82 ? 19.442 6.456 -14.902 1.00 62.12 82 ARG A C 1
ATOM 617 O O . ARG A 1 82 ? 18.729 6.834 -15.835 1.00 62.12 82 ARG A O 1
ATOM 624 N N . ALA A 1 83 ? 20.579 7.062 -14.551 1.00 64.31 83 ALA A N 1
ATOM 625 C CA . ALA A 1 83 ? 21.153 8.191 -15.281 1.00 64.31 83 ALA A CA 1
ATOM 626 C C . ALA A 1 83 ? 21.722 7.756 -16.641 1.00 64.31 83 ALA A C 1
ATOM 628 O O . ALA A 1 83 ? 21.584 8.478 -17.625 1.00 64.31 83 ALA A O 1
ATOM 629 N N . LEU A 1 84 ? 22.274 6.541 -16.724 1.00 71.00 84 LEU A N 1
ATOM 630 C CA . LEU A 1 84 ? 22.898 6.018 -17.941 1.00 71.00 84 LEU A CA 1
ATOM 631 C C . LEU A 1 84 ? 21.926 5.269 -18.867 1.00 71.00 84 LEU A C 1
ATOM 633 O O . LEU A 1 84 ? 22.229 5.040 -20.038 1.00 71.00 84 LEU A O 1
ATOM 637 N N . LEU A 1 85 ? 20.745 4.887 -18.373 1.00 75.31 85 LEU A N 1
ATOM 638 C CA . LEU A 1 85 ? 19.772 4.089 -19.127 1.00 75.31 85 LEU A CA 1
ATOM 639 C C . LEU A 1 85 ? 19.296 4.772 -20.422 1.00 75.31 85 LEU A C 1
ATOM 641 O O . LEU A 1 85 ? 19.170 4.113 -21.451 1.00 75.31 85 LEU A O 1
ATOM 645 N N . SER A 1 86 ? 19.066 6.089 -20.397 1.00 72.94 86 SER A N 1
ATOM 646 C CA . SER A 1 86 ? 18.675 6.859 -21.592 1.00 72.94 86 SER A CA 1
ATOM 647 C C . SER A 1 86 ? 19.771 6.855 -22.657 1.00 72.94 86 SER A C 1
ATOM 649 O O . SER A 1 86 ? 19.484 6.713 -23.844 1.00 72.94 86 SER A O 1
ATOM 651 N N . GLN A 1 87 ? 21.028 6.960 -22.232 1.00 75.94 87 GLN A N 1
ATOM 652 C CA . GLN A 1 87 ? 22.173 6.924 -23.126 1.00 75.94 87 GLN A CA 1
ATOM 653 C C . GLN A 1 87 ? 22.394 5.532 -23.717 1.00 75.94 87 GLN A C 1
ATOM 655 O O . GLN A 1 87 ? 22.664 5.420 -24.909 1.00 75.94 87 GLN A O 1
ATOM 660 N N . ARG A 1 88 ? 22.210 4.470 -22.924 1.00 76.69 88 ARG A N 1
ATOM 661 C CA . ARG A 1 88 ? 22.260 3.085 -23.418 1.00 76.69 88 ARG A CA 1
ATOM 662 C C . ARG A 1 88 ? 21.199 2.831 -24.480 1.00 76.69 88 ARG A C 1
ATOM 664 O O . ARG A 1 88 ? 21.515 2.272 -25.521 1.00 76.69 88 ARG A O 1
ATOM 671 N N . PHE A 1 89 ? 19.971 3.299 -24.259 1.00 79.06 89 PHE A N 1
ATOM 672 C CA . PHE A 1 89 ? 18.908 3.197 -25.258 1.00 79.06 89 PHE A CA 1
ATOM 673 C C . PHE A 1 89 ? 19.266 3.907 -26.563 1.00 79.06 89 PHE A C 1
ATOM 675 O O . PHE A 1 89 ? 19.073 3.341 -27.635 1.00 79.06 89 PHE A O 1
ATOM 682 N N . LEU A 1 90 ? 19.854 5.103 -26.479 1.00 79.06 90 LEU A N 1
ATOM 683 C CA . LEU A 1 90 ? 20.342 5.811 -27.661 1.00 79.06 90 LEU A CA 1
ATOM 684 C C . LEU A 1 90 ? 21.438 5.024 -28.386 1.00 79.06 90 LEU A C 1
ATOM 686 O O . LEU A 1 90 ? 21.356 4.878 -29.600 1.00 79.06 90 LEU A O 1
ATOM 690 N N . VAL A 1 91 ? 22.425 4.482 -27.669 1.00 81.38 91 VAL A N 1
ATOM 691 C CA . VAL A 1 91 ? 23.498 3.677 -28.278 1.00 81.38 91 VAL A CA 1
ATOM 692 C C . VAL A 1 91 ? 22.934 2.428 -28.949 1.00 81.38 91 VAL A C 1
ATOM 694 O O . VAL A 1 91 ? 23.226 2.196 -30.115 1.00 81.38 91 VAL A O 1
ATOM 697 N N . VAL A 1 92 ? 22.071 1.672 -28.270 1.00 82.19 92 VAL A N 1
ATOM 698 C CA . VAL A 1 92 ? 21.426 0.479 -28.844 1.00 82.19 92 VAL A CA 1
ATOM 699 C C . VAL A 1 92 ? 20.611 0.843 -30.084 1.00 82.19 92 VAL A C 1
ATOM 701 O O . VAL A 1 92 ? 20.700 0.144 -31.082 1.00 82.19 92 VAL A O 1
ATOM 704 N N . SER A 1 93 ? 19.900 1.975 -30.068 1.00 83.56 93 SER A N 1
ATOM 705 C CA . SER A 1 93 ? 19.126 2.430 -31.232 1.00 83.56 93 SER A CA 1
ATOM 706 C C . SER A 1 93 ? 19.967 2.905 -32.421 1.00 83.56 93 SER A C 1
ATOM 708 O O . SER A 1 93 ? 19.458 3.045 -33.529 1.00 83.56 93 SER A O 1
ATOM 710 N N . LYS A 1 94 ? 21.235 3.259 -32.180 1.00 81.56 94 LYS A N 1
ATOM 711 C CA . LYS A 1 94 ? 22.153 3.787 -33.200 1.00 81.56 94 LYS A CA 1
ATOM 712 C C . LYS A 1 94 ? 23.132 2.739 -33.713 1.00 81.56 94 LYS A C 1
ATOM 714 O O . LYS A 1 94 ? 23.577 2.862 -34.848 1.00 81.56 94 LYS A O 1
ATOM 719 N N . SER A 1 95 ? 23.466 1.759 -32.882 1.00 80.62 95 SER A N 1
ATOM 720 C CA . SER A 1 95 ? 24.469 0.733 -33.167 1.00 80.62 95 SER A CA 1
ATOM 721 C C . SER A 1 95 ? 23.881 -0.670 -33.338 1.00 80.62 95 SER A C 1
ATOM 723 O O . SER A 1 95 ? 24.600 -1.553 -33.790 1.00 80.62 95 SER A O 1
ATOM 725 N N . GLY A 1 96 ? 22.628 -0.899 -32.937 1.00 75.06 96 GLY A N 1
ATOM 726 C CA . GLY A 1 96 ? 21.947 -2.191 -33.035 1.00 75.06 96 GLY A CA 1
ATOM 727 C C . GLY A 1 96 ? 20.787 -2.184 -34.031 1.00 75.06 96 GLY A C 1
ATOM 728 O O . GLY A 1 96 ? 20.489 -1.168 -34.653 1.00 75.06 96 GLY A O 1
ATOM 729 N N . ASP A 1 97 ? 20.111 -3.329 -34.138 1.00 80.31 97 ASP A N 1
ATOM 730 C CA . ASP A 1 97 ? 19.025 -3.558 -35.107 1.00 80.31 97 ASP A CA 1
ATOM 731 C C . ASP A 1 97 ? 17.673 -2.961 -34.684 1.00 80.31 97 ASP A C 1
ATOM 733 O O . ASP A 1 97 ? 16.715 -2.973 -35.454 1.00 80.31 97 ASP A O 1
ATOM 737 N N . LEU A 1 98 ? 17.572 -2.469 -33.446 1.00 81.69 98 LEU A N 1
ATOM 738 C CA . LEU A 1 98 ? 16.333 -1.926 -32.897 1.00 81.69 98 LEU A CA 1
ATOM 739 C C . LEU A 1 98 ? 16.222 -0.435 -33.209 1.00 81.69 98 LEU A C 1
ATOM 741 O O . LEU A 1 98 ? 17.134 0.344 -32.931 1.00 81.69 98 LEU A O 1
ATOM 745 N N . SER A 1 99 ? 15.065 -0.008 -33.704 1.00 84.94 99 SER A N 1
ATOM 746 C CA . SER A 1 99 ? 14.757 1.412 -33.854 1.00 84.94 99 SER A CA 1
ATOM 747 C C . SER A 1 99 ? 14.632 2.107 -32.492 1.00 84.94 99 SER A C 1
ATOM 749 O O . SER A 1 99 ? 14.336 1.492 -31.466 1.00 84.94 99 SER A O 1
ATOM 751 N N . LEU A 1 100 ? 14.824 3.430 -32.462 1.00 79.94 100 LEU A N 1
ATOM 752 C CA . LEU A 1 100 ? 14.674 4.209 -31.227 1.00 79.94 100 LEU A CA 1
ATOM 753 C C . LEU A 1 100 ? 13.278 4.044 -30.605 1.00 79.94 100 LEU A C 1
ATOM 755 O O . LEU A 1 100 ? 13.154 4.001 -29.384 1.00 79.94 100 LEU A O 1
ATOM 759 N N . GLU A 1 101 ? 12.243 3.932 -31.435 1.00 80.56 101 GLU A N 1
ATOM 760 C CA . GLU A 1 101 ? 10.867 3.723 -30.987 1.00 80.56 101 GLU A CA 1
ATOM 761 C C . GLU A 1 101 ? 10.697 2.367 -30.290 1.00 80.56 101 GLU A C 1
ATOM 763 O O . GLU A 1 101 ? 10.171 2.306 -29.176 1.00 80.56 101 GLU A O 1
ATOM 768 N N . GLU A 1 102 ? 11.233 1.294 -30.879 1.00 81.19 102 GLU A N 1
ATOM 769 C CA . GLU A 1 102 ? 11.218 -0.043 -30.279 1.00 81.19 102 GLU A CA 1
ATOM 770 C C . GLU A 1 102 ? 11.983 -0.071 -28.958 1.00 81.19 102 GLU A C 1
ATOM 772 O O . GLU A 1 102 ? 11.473 -0.584 -27.963 1.00 81.19 102 GLU A O 1
ATOM 777 N N . VAL A 1 103 ? 13.165 0.546 -28.896 1.00 81.12 103 VAL A N 1
ATOM 778 C CA . VAL A 1 103 ? 13.953 0.615 -27.657 1.00 81.12 103 VAL A CA 1
ATOM 779 C C . VAL A 1 103 ? 13.203 1.386 -26.563 1.00 81.12 103 VAL A C 1
ATOM 781 O O . VAL A 1 103 ? 13.187 0.967 -25.403 1.00 81.12 103 VAL A O 1
ATOM 784 N N . LEU A 1 104 ? 12.548 2.497 -26.912 1.00 76.75 104 LEU A N 1
ATOM 785 C CA . LEU A 1 104 ? 11.768 3.290 -25.961 1.00 76.75 104 LEU A CA 1
ATOM 786 C C . LEU A 1 104 ? 10.483 2.585 -25.506 1.00 76.75 104 LEU A C 1
ATOM 788 O O . LEU A 1 104 ? 10.044 2.839 -24.385 1.00 76.75 104 LEU A O 1
ATOM 792 N N . SER A 1 105 ? 9.928 1.663 -26.298 1.00 78.62 105 SER A N 1
ATOM 793 C CA . SER A 1 105 ? 8.755 0.863 -25.909 1.00 78.62 105 SER A CA 1
ATOM 794 C C . SER A 1 105 ? 9.015 -0.037 -24.691 1.00 78.62 105 SER A C 1
ATOM 796 O O . SER A 1 105 ? 8.109 -0.299 -23.900 1.00 78.62 105 SER A O 1
ATOM 798 N N . TYR A 1 106 ? 10.273 -0.433 -24.470 1.00 74.25 106 TYR A N 1
ATOM 799 C CA . TYR A 1 106 ? 10.692 -1.213 -23.301 1.00 74.25 106 TYR A CA 1
ATOM 800 C C . TYR A 1 106 ? 10.878 -0.365 -22.034 1.00 74.25 106 TYR A C 1
ATOM 802 O O . TYR A 1 106 ? 11.165 -0.893 -20.953 1.00 74.25 106 TYR A O 1
ATOM 810 N N . LYS A 1 107 ? 10.731 0.962 -22.124 1.00 71.31 107 LYS A N 1
ATOM 811 C CA . LYS A 1 107 ? 10.887 1.858 -20.980 1.00 71.31 107 LYS A CA 1
ATOM 812 C C . LYS A 1 107 ? 9.651 1.799 -20.082 1.00 71.31 107 LYS A C 1
ATOM 814 O O . LYS A 1 107 ? 8.607 2.353 -20.389 1.00 71.31 107 LYS A O 1
ATOM 819 N N . LEU A 1 108 ? 9.813 1.208 -18.900 1.00 63.72 108 LEU A N 1
ATOM 820 C CA . LEU A 1 108 ? 8.746 1.090 -17.895 1.00 63.72 108 LEU A CA 1
ATOM 821 C C . LEU A 1 108 ? 8.478 2.379 -17.089 1.00 63.72 108 LEU A C 1
ATOM 823 O O . LEU A 1 108 ? 7.664 2.356 -16.167 1.00 63.72 108 LEU A O 1
ATOM 827 N N . SER A 1 109 ? 9.180 3.491 -17.357 1.00 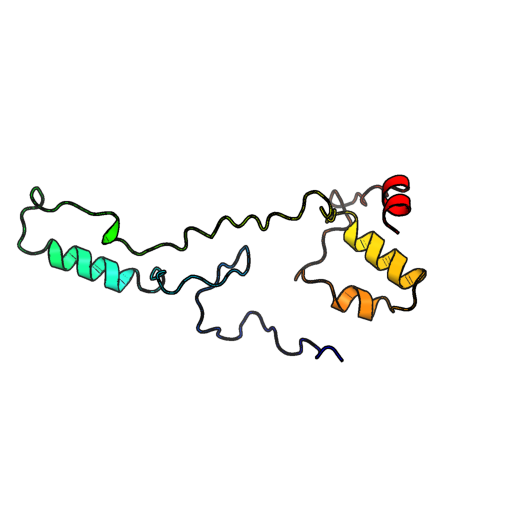59.88 109 SER A N 1
ATOM 828 C CA . SER A 1 109 ? 8.967 4.733 -16.603 1.00 59.88 109 SER A CA 1
ATOM 829 C C . SER A 1 109 ? 7.916 5.617 -17.285 1.00 59.88 109 SER A C 1
ATOM 831 O O . SER A 1 109 ? 8.068 5.926 -18.464 1.00 59.88 109 SER A O 1
ATOM 833 N N . PRO A 1 110 ? 6.890 6.098 -16.554 1.00 54.69 110 PRO A N 1
ATOM 834 C CA . PRO A 1 110 ? 5.854 6.958 -17.130 1.00 54.69 110 PRO A CA 1
ATOM 835 C C . PRO A 1 110 ? 6.398 8.328 -17.557 1.00 54.69 110 PRO A C 1
ATOM 837 O O . PRO A 1 110 ? 5.782 9.015 -18.358 1.00 54.69 110 PRO A O 1
ATOM 840 N N . HIS A 1 111 ? 7.545 8.737 -17.004 1.00 56.88 111 HIS A N 1
ATOM 841 C CA . HIS A 1 111 ? 8.244 9.973 -17.348 1.00 56.88 111 HIS A CA 1
ATOM 842 C C . HIS A 1 111 ? 9.724 9.646 -17.568 1.00 56.88 111 HIS A C 1
ATOM 844 O O . HIS A 1 111 ? 10.294 8.886 -16.772 1.00 56.88 111 HIS A O 1
ATOM 850 N N . PRO A 1 112 ? 10.372 10.163 -18.624 1.00 59.00 112 PRO A N 1
ATOM 851 C CA . PRO A 1 112 ? 11.797 9.957 -18.811 1.00 59.00 112 PRO A CA 1
ATOM 852 C C . PRO A 1 112 ? 12.587 10.615 -17.673 1.00 59.00 112 PRO A C 1
ATOM 854 O O . PRO A 1 112 ? 12.260 11.718 -17.245 1.00 59.00 112 PRO A O 1
ATOM 857 N N . SER A 1 113 ? 13.643 9.946 -17.195 1.00 62.84 113 SER A N 1
ATOM 858 C CA . SER A 1 113 ? 14.657 10.592 -16.356 1.00 62.84 113 SER A CA 1
ATOM 859 C C . SER A 1 113 ? 15.134 11.873 -17.041 1.00 62.84 113 SER A C 1
ATOM 861 O O . SER A 1 113 ? 15.378 11.855 -18.251 1.00 62.84 113 SER A O 1
ATOM 863 N N . SER A 1 114 ? 15.254 12.962 -16.279 1.00 64.19 114 SER A N 1
ATOM 864 C CA . SER A 1 114 ? 15.805 14.217 -16.791 1.00 64.19 114 SER A CA 1
ATOM 865 C C . SER A 1 114 ? 17.178 13.961 -17.412 1.00 64.19 114 SER A C 1
ATOM 867 O O . SER A 1 114 ? 18.005 13.271 -16.825 1.00 64.19 114 SER A O 1
ATOM 869 N N . VAL A 1 115 ? 17.414 14.513 -18.602 1.00 66.19 115 VAL A N 1
ATOM 870 C CA . VAL A 1 115 ? 18.747 14.540 -19.234 1.00 66.19 115 VAL A CA 1
ATOM 871 C C . VAL A 1 115 ? 19.601 15.672 -18.637 1.00 66.19 115 VAL A C 1
ATOM 873 O O . VAL A 1 115 ? 20.801 15.772 -18.886 1.00 66.19 115 VAL A O 1
ATOM 876 N N . PHE A 1 116 ? 18.981 16.509 -17.808 1.00 69.38 116 PHE A N 1
ATOM 877 C CA . PHE A 1 116 ? 19.586 17.662 -17.175 1.00 69.38 116 PHE A CA 1
ATOM 878 C C . PHE A 1 116 ? 19.754 17.441 -15.669 1.00 69.38 116 PHE A C 1
ATOM 880 O O . PHE A 1 116 ? 18.798 17.073 -14.981 1.00 69.38 116 PHE A O 1
ATOM 887 N N . GLU A 1 117 ? 20.952 17.731 -15.171 1.00 68.56 117 GLU A N 1
ATOM 888 C CA . GLU A 1 117 ? 21.313 17.744 -13.752 1.00 68.56 117 GLU A CA 1
ATOM 889 C C . GLU A 1 117 ? 20.739 18.979 -13.036 1.00 68.56 117 GLU A C 1
ATOM 891 O O . GLU A 1 117 ? 20.300 18.908 -11.891 1.00 68.56 117 GLU A O 1
ATOM 896 N N . ALA A 1 118 ? 20.672 20.107 -13.746 1.00 70.50 118 ALA A N 1
ATOM 897 C CA . ALA A 1 118 ? 20.038 21.351 -13.313 1.00 70.50 118 ALA A CA 1
ATOM 898 C C . ALA A 1 118 ? 19.297 21.990 -14.496 1.00 70.50 118 ALA A C 1
ATOM 900 O O . ALA A 1 118 ? 19.470 21.552 -15.625 1.00 70.50 118 ALA A O 1
ATOM 901 N N . LYS A 1 119 ? 18.510 23.054 -14.278 1.00 70.62 119 LYS A N 1
ATOM 902 C CA . LYS A 1 119 ? 17.630 23.669 -15.304 1.00 70.62 119 LYS A CA 1
ATOM 903 C C . LYS A 1 119 ? 18.288 23.953 -16.669 1.00 70.62 119 LYS A C 1
ATOM 905 O O . LYS A 1 119 ? 17.573 24.054 -17.658 1.00 70.62 119 LYS A O 1
ATOM 910 N N . THR A 1 120 ? 19.610 24.087 -16.728 1.00 68.25 120 THR A N 1
ATOM 911 C CA . THR A 1 120 ? 20.375 24.359 -17.955 1.00 68.25 120 THR A CA 1
ATOM 912 C C . THR A 1 120 ? 21.620 23.482 -18.121 1.00 68.25 120 THR A C 1
ATOM 914 O O . THR A 1 120 ? 22.374 23.677 -19.071 1.00 68.25 120 THR A O 1
ATOM 917 N N . ILE A 1 121 ? 21.864 22.523 -17.220 1.00 73.25 121 ILE A N 1
ATOM 918 C CA . ILE A 1 121 ? 23.094 21.718 -17.220 1.00 73.25 121 ILE A CA 1
ATOM 919 C C . ILE A 1 121 ? 22.744 20.300 -17.643 1.00 73.25 121 ILE A C 1
ATOM 921 O O . ILE A 1 121 ? 22.051 19.588 -16.924 1.00 73.25 121 ILE A O 1
ATOM 925 N N . LEU A 1 122 ? 23.219 19.907 -18.821 1.00 71.56 122 LEU A N 1
ATOM 926 C CA . LEU A 1 122 ? 23.142 18.537 -19.321 1.00 71.56 122 LEU A CA 1
ATOM 927 C C . LEU A 1 122 ? 24.008 17.618 -18.454 1.00 71.56 122 LEU A C 1
ATOM 929 O O . LEU A 1 122 ? 25.107 18.007 -18.057 1.00 71.56 122 LEU A O 1
ATOM 933 N N . HIS A 1 123 ? 23.545 16.394 -18.194 1.00 66.94 123 HIS A N 1
ATOM 934 C CA . HIS A 1 123 ? 24.374 15.396 -17.524 1.00 66.94 123 HIS A CA 1
ATOM 935 C C . HIS A 1 123 ? 25.688 15.202 -18.287 1.00 66.94 123 HIS A C 1
ATOM 937 O O . HIS A 1 123 ? 25.704 14.999 -19.506 1.00 66.94 123 HIS A O 1
ATOM 943 N N . LYS A 1 124 ? 26.807 15.256 -17.560 1.00 67.19 124 LYS A N 1
ATOM 944 C CA . LYS A 1 124 ? 28.119 14.967 -18.135 1.00 67.19 124 LYS A CA 1
ATOM 945 C C . LYS A 1 124 ? 28.163 13.495 -18.543 1.00 67.19 124 LYS A C 1
ATOM 947 O O . LYS A 1 124 ? 27.915 12.616 -17.726 1.00 67.19 124 LYS A O 1
ATOM 952 N N . ALA A 1 125 ? 28.495 13.231 -19.805 1.00 65.12 125 ALA A N 1
ATOM 953 C CA . ALA A 1 125 ? 28.613 11.867 -20.304 1.00 65.12 125 ALA A CA 1
ATOM 954 C C . ALA A 1 125 ? 29.787 11.140 -19.629 1.00 65.12 125 ALA A C 1
ATOM 956 O O . ALA A 1 125 ? 30.944 11.540 -19.796 1.00 65.12 125 ALA A O 1
ATOM 957 N N . ASP A 1 126 ? 29.501 10.046 -18.924 1.00 66.94 126 ASP A N 1
ATOM 958 C CA . ASP A 1 126 ? 30.519 9.150 -18.375 1.00 66.94 126 ASP A CA 1
ATOM 959 C C . ASP A 1 126 ? 30.941 8.113 -19.432 1.00 66.94 126 ASP A C 1
ATOM 961 O O . ASP A 1 126 ? 30.524 6.954 -19.437 1.00 66.94 126 ASP A O 1
ATOM 965 N N . LYS A 1 127 ? 31.745 8.586 -20.396 1.00 69.94 127 LYS A N 1
ATOM 966 C CA . LYS A 1 127 ? 32.293 7.806 -21.524 1.00 69.94 127 LYS A CA 1
ATOM 967 C C . LYS A 1 127 ? 32.841 6.426 -21.122 1.00 69.94 127 LYS A C 1
ATOM 969 O O . LYS A 1 127 ? 32.458 5.458 -21.781 1.00 69.94 127 LYS A O 1
ATOM 974 N N . PRO A 1 128 ? 33.694 6.288 -20.088 1.00 66.62 128 PRO A N 1
ATOM 975 C CA . PRO A 1 128 ? 34.230 4.979 -19.720 1.00 66.62 128 PRO A CA 1
ATOM 976 C C . PRO A 1 128 ? 33.161 4.011 -19.195 1.00 66.62 128 PRO A C 1
ATOM 978 O O . PRO A 1 128 ? 33.197 2.836 -19.559 1.00 66.62 128 PRO A O 1
ATOM 981 N N . GLN A 1 129 ? 32.170 4.477 -18.426 1.00 63.44 129 GLN A N 1
ATOM 982 C CA . GLN A 1 129 ? 31.081 3.604 -17.961 1.00 63.44 129 GLN A CA 1
ATOM 983 C C . GLN A 1 129 ? 30.154 3.137 -19.089 1.00 63.44 129 GLN A C 1
ATOM 985 O O . GLN A 1 129 ? 29.596 2.045 -19.017 1.00 63.44 129 GLN A O 1
ATOM 990 N N . ILE A 1 130 ? 29.985 3.944 -20.140 1.00 59.16 130 ILE A N 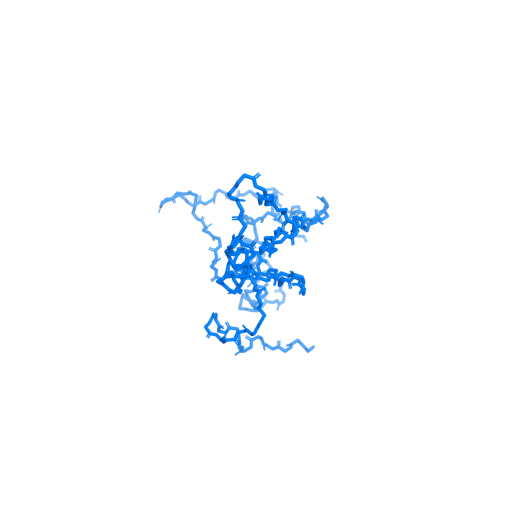1
ATOM 991 C CA . ILE A 1 130 ? 29.179 3.568 -21.312 1.00 59.16 130 ILE A CA 1
ATOM 992 C C . ILE A 1 130 ? 29.854 2.437 -22.079 1.00 59.16 130 ILE A C 1
ATOM 994 O O . ILE A 1 130 ? 29.183 1.485 -22.454 1.00 59.16 130 ILE A O 1
ATOM 998 N N . ILE A 1 131 ? 31.172 2.522 -22.277 1.00 60.16 131 ILE A N 1
ATOM 999 C CA . ILE A 1 131 ? 31.942 1.518 -23.023 1.00 60.16 131 ILE A CA 1
ATOM 1000 C C . ILE A 1 131 ? 31.943 0.165 -22.301 1.00 60.16 131 ILE A C 1
ATOM 1002 O O . ILE A 1 131 ? 31.854 -0.863 -22.954 1.00 60.16 131 ILE A O 1
ATOM 1006 N N . GLN A 1 132 ? 31.995 0.151 -20.966 1.00 58.06 132 GLN A N 1
ATOM 1007 C CA . GLN A 1 132 ? 31.924 -1.091 -20.179 1.00 58.06 132 GLN A CA 1
ATOM 1008 C C . GLN A 1 132 ? 30.531 -1.743 -20.154 1.00 58.06 132 GLN A C 1
ATOM 1010 O O . GLN A 1 132 ? 30.388 -2.849 -19.638 1.00 58.06 132 GLN A O 1
ATOM 1015 N N . ALA A 1 133 ? 29.500 -1.047 -20.638 1.00 49.81 133 ALA A N 1
ATOM 1016 C CA . ALA A 1 133 ? 28.101 -1.440 -20.494 1.00 49.81 133 ALA A CA 1
ATOM 1017 C C . ALA A 1 133 ? 27.396 -1.780 -21.820 1.00 49.81 133 ALA A C 1
ATOM 1019 O O . ALA A 1 133 ? 26.173 -1.960 -21.812 1.00 49.81 133 ALA A O 1
ATOM 1020 N N . ILE A 1 134 ? 28.151 -1.817 -22.920 1.00 48.19 134 ILE A N 1
ATOM 1021 C CA . ILE A 1 134 ? 27.757 -2.338 -24.238 1.00 48.19 134 ILE A CA 1
ATOM 1022 C C . ILE A 1 134 ? 28.306 -3.760 -24.337 1.00 48.19 134 ILE A C 1
ATOM 1024 O O . ILE A 1 134 ? 27.535 -4.640 -24.772 1.00 48.19 134 ILE A O 1
#